Protein AF-A0A2I1E340-F1 (afdb_monomer)

Nearest PDB structures (foldseek):
  5ec5-assembly2_L  TM=6.886E-01  e=2.271E-03  Eisenia fetida
  5ec5-assembly2_S  TM=6.777E-01  e=3.489E-03  Eisenia fetida
  5ec5-assembly1_B  TM=6.538E-01  e=2.040E-03  Eisenia fetida
  5ec5-assembly1_C  TM=6.593E-01  e=4.324E-03  Eisenia fetida
  5ec5-assembly2_J  TM=6.078E-01  e=2.397E-03  Eisenia fetida

Solvent-accessible surface area (backbone atoms only — not comparable to full-atom values): 7808 Å² total; per-residue (Å²): 113,71,67,62,54,52,51,52,53,52,51,51,57,56,51,57,71,61,72,66,74,77,80,76,60,73,30,34,46,28,35,58,94,56,77,34,13,43,19,76,56,87,51,36,35,21,27,20,76,71,50,39,50,26,28,63,55,96,38,29,46,16,53,54,96,52,78,37,21,45,24,65,64,52,81,74,28,55,26,29,56,40,72,63,95,51,74,41,31,35,33,48,67,69,90,73,86,66,102,63,73,43,71,66,39,61,45,22,30,64,75,47,70,60,26,19,48,22,43,75,43,100,46,80,69,20,40,28,18,27,33,48,61,90,80,49,59,64,84,38,29,25,28,22,40,79

Foldseek 3Di:
DVVVVVVVVVVVVVVVVVVPPQDFDWKWKALQPDCWTWDDDPFFTFTANDTFTWGADPQATHGPPDQWTFFADDAPDTTGTDHPPDLRRGWDPPHPRDPDKDWFDFTATPVHRQWTFFQPDPDHRTTTHTHGPVPGDSSGGTIIID

Structure (mmCIF, N/CA/C/O backbone):
data_AF-A0A2I1E340-F1
#
_entry.id   AF-A0A2I1E340-F1
#
loop_
_atom_site.group_PDB
_atom_site.id
_atom_site.type_symbol
_atom_site.label_atom_id
_atom_site.label_alt_id
_atom_site.label_comp_id
_atom_site.label_asym_id
_atom_site.label_entity_id
_atom_site.label_seq_id
_atom_site.pdbx_PDB_ins_code
_atom_site.Cartn_x
_atom_site.Cartn_y
_atom_site.Cartn_z
_atom_site.occupancy
_atom_site.B_iso_or_equiv
_atom_site.auth_seq_id
_atom_site.auth_comp_id
_atom_site.auth_asym_id
_atom_site.auth_atom_id
_atom_site.pdbx_PDB_model_num
ATOM 1 N N . MET A 1 1 ? 21.355 -39.984 36.120 1.00 58.75 1 MET A N 1
ATOM 2 C CA . MET A 1 1 ? 21.954 -38.887 35.320 1.00 58.75 1 MET A CA 1
ATOM 3 C C . MET A 1 1 ? 21.501 -38.857 33.856 1.00 58.75 1 MET A C 1
ATOM 5 O O . MET A 1 1 ? 21.089 -37.795 33.419 1.00 58.75 1 MET A O 1
ATOM 9 N N . LYS A 1 2 ? 21.500 -39.973 33.103 1.00 60.62 2 LYS A N 1
ATOM 10 C CA . LYS A 1 2 ? 21.089 -39.987 31.675 1.00 60.62 2 LYS A CA 1
ATOM 11 C C . LYS A 1 2 ? 19.626 -39.581 31.404 1.00 60.62 2 LYS A C 1
ATOM 13 O O . LYS A 1 2 ? 19.373 -38.878 30.438 1.00 60.62 2 LYS A O 1
ATOM 18 N N . ILE A 1 3 ? 18.684 -39.978 32.263 1.00 66.94 3 ILE A N 1
ATOM 19 C CA . ILE A 1 3 ? 17.243 -39.703 32.076 1.00 66.94 3 ILE A CA 1
ATOM 20 C C . ILE A 1 3 ? 16.915 -38.213 32.279 1.00 66.94 3 ILE A C 1
ATOM 22 O O . ILE A 1 3 ? 16.134 -37.646 31.526 1.00 66.94 3 ILE A O 1
ATOM 26 N N . ILE A 1 4 ? 17.573 -37.561 33.244 1.00 70.75 4 ILE A N 1
ATOM 27 C CA . ILE A 1 4 ? 17.411 -36.124 33.521 1.00 70.75 4 ILE A CA 1
ATOM 28 C C . ILE A 1 4 ? 17.920 -35.285 32.339 1.00 70.75 4 ILE A C 1
ATOM 30 O O . ILE A 1 4 ? 17.271 -34.323 31.947 1.00 70.75 4 ILE A O 1
ATOM 34 N N . LEU A 1 5 ? 19.040 -35.688 31.726 1.00 69.25 5 LEU A N 1
ATOM 35 C CA . LEU A 1 5 ? 19.595 -35.021 30.545 1.00 69.25 5 LEU A CA 1
ATOM 36 C C . LEU A 1 5 ? 18.668 -35.149 29.320 1.00 69.25 5 LEU A C 1
ATOM 38 O O . LEU A 1 5 ? 18.472 -34.179 28.598 1.00 69.25 5 LEU A O 1
ATOM 42 N N . LEU A 1 6 ? 18.060 -36.323 29.116 1.00 72.50 6 LEU A N 1
ATOM 43 C CA . LEU A 1 6 ? 17.077 -36.567 28.051 1.00 72.50 6 LEU A CA 1
ATOM 44 C C . LEU A 1 6 ? 15.800 -35.733 28.229 1.00 72.50 6 LEU A C 1
ATOM 46 O O . LEU A 1 6 ? 15.310 -35.165 27.258 1.00 72.50 6 LEU A O 1
ATOM 50 N N . LEU A 1 7 ? 15.299 -35.609 29.462 1.00 67.94 7 LEU A N 1
ATOM 51 C CA . LEU A 1 7 ? 14.152 -34.753 29.787 1.00 67.94 7 LEU A CA 1
ATOM 52 C C . LEU A 1 7 ? 14.456 -33.266 29.554 1.00 67.94 7 LEU A C 1
ATOM 54 O O . LEU A 1 7 ? 13.618 -32.564 29.000 1.00 67.94 7 LEU A O 1
ATOM 58 N N . LEU A 1 8 ? 15.656 -32.799 29.915 1.00 66.69 8 LEU A N 1
ATOM 59 C CA . LEU A 1 8 ? 16.110 -31.424 29.663 1.00 66.69 8 LEU A CA 1
ATOM 60 C C . LEU A 1 8 ? 16.227 -31.103 28.168 1.00 66.69 8 LEU A C 1
ATOM 62 O O . LEU A 1 8 ? 15.831 -30.020 27.752 1.00 66.69 8 LEU A O 1
ATOM 66 N N . LEU A 1 9 ? 16.727 -32.040 27.358 1.00 65.69 9 LEU 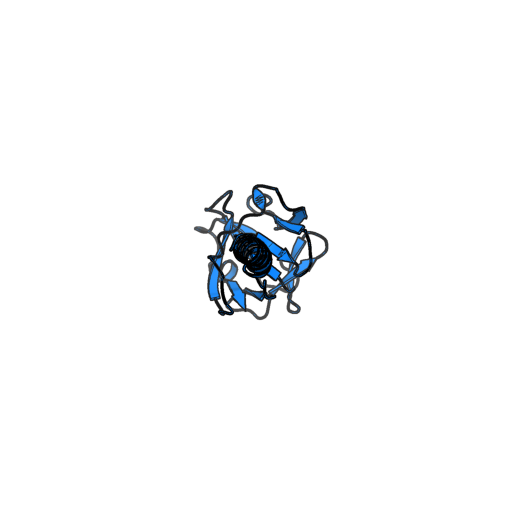A N 1
ATOM 67 C CA . LEU A 1 9 ? 16.818 -31.881 25.901 1.00 65.69 9 LEU A CA 1
ATOM 68 C C . LEU A 1 9 ? 15.434 -31.865 25.236 1.00 65.69 9 LEU A C 1
ATOM 70 O O . LEU A 1 9 ? 15.198 -31.065 24.334 1.00 65.69 9 LEU A O 1
ATOM 74 N N . LEU A 1 10 ? 14.503 -32.701 25.709 1.00 63.75 10 LEU A N 1
ATOM 75 C CA . LEU A 1 10 ? 13.103 -32.664 25.276 1.00 63.75 10 LEU A CA 1
ATOM 76 C C . LEU A 1 10 ? 12.440 -31.332 25.647 1.00 63.75 10 LEU A C 1
ATOM 78 O O . LEU A 1 10 ? 11.836 -30.710 24.785 1.00 63.75 10 LEU A O 1
ATOM 82 N N . LEU A 1 11 ? 12.612 -30.848 26.881 1.00 58.84 11 LEU A N 1
ATOM 83 C CA . LEU A 1 11 ? 12.107 -29.539 27.311 1.00 58.84 11 LEU A CA 1
ATOM 84 C C . LEU A 1 11 ? 12.692 -28.378 26.496 1.00 58.84 11 LEU A C 1
ATOM 86 O O . LEU A 1 11 ? 11.938 -27.478 26.134 1.00 58.84 11 LEU A O 1
ATOM 90 N N . LEU A 1 12 ? 13.987 -28.409 26.158 1.00 56.34 12 LEU A N 1
ATOM 91 C CA . LEU A 1 12 ? 14.609 -27.382 25.312 1.00 56.34 12 LEU A CA 1
ATOM 92 C C . LEU A 1 12 ? 13.966 -27.311 23.920 1.00 56.34 12 LEU A C 1
ATOM 94 O O . LEU A 1 12 ? 13.685 -26.215 23.450 1.00 56.34 12 LEU A O 1
ATOM 98 N N . ASN A 1 13 ? 13.692 -28.461 23.296 1.00 55.03 13 ASN A N 1
ATOM 99 C CA . ASN A 1 13 ? 13.076 -28.515 21.966 1.00 55.03 13 ASN A CA 1
ATOM 100 C C . ASN A 1 13 ? 11.620 -28.016 21.972 1.00 55.03 13 ASN A C 1
ATOM 102 O O . ASN A 1 13 ? 11.187 -27.353 21.034 1.00 55.03 13 ASN A O 1
ATOM 106 N N . ILE A 1 14 ? 10.867 -28.287 23.045 1.00 52.12 14 ILE A N 1
ATOM 107 C CA . ILE A 1 14 ? 9.483 -27.799 23.174 1.00 52.12 14 ILE A CA 1
ATOM 108 C C . ILE A 1 14 ? 9.473 -26.282 23.447 1.00 52.12 14 ILE A C 1
ATOM 110 O O . ILE A 1 14 ? 8.612 -25.565 22.945 1.00 52.12 14 ILE A O 1
ATOM 114 N N . LEU A 1 15 ? 10.449 -25.766 24.205 1.00 47.28 15 LEU A N 1
ATOM 115 C CA . LEU A 1 15 ? 10.603 -24.327 24.456 1.00 47.28 15 LEU A CA 1
ATOM 116 C C . LEU A 1 15 ? 11.013 -23.551 23.195 1.00 47.28 15 LEU A C 1
ATOM 118 O O . LEU A 1 15 ? 10.586 -22.409 23.036 1.00 47.28 15 LEU A O 1
ATOM 122 N N . THR A 1 16 ? 11.785 -24.150 22.281 1.00 47.34 16 THR A N 1
ATOM 123 C CA . THR A 1 16 ? 12.163 -23.491 21.019 1.00 47.34 16 THR A CA 1
ATOM 124 C C . THR A 1 16 ? 11.001 -23.338 20.041 1.00 47.34 16 THR A C 1
ATOM 126 O O . THR A 1 16 ? 10.956 -22.325 19.347 1.00 47.34 16 THR A O 1
ATOM 129 N N . ASP A 1 17 ? 10.038 -24.267 20.030 1.00 40.19 17 ASP A N 1
ATOM 130 C CA . ASP A 1 17 ? 8.841 -24.159 19.177 1.00 40.19 17 ASP A CA 1
ATOM 131 C C . ASP A 1 17 ? 7.854 -23.086 19.677 1.00 40.19 17 ASP A C 1
ATOM 133 O O . ASP A 1 17 ? 7.142 -22.475 18.883 1.00 40.19 17 ASP A O 1
ATOM 137 N N . VAL A 1 18 ? 7.840 -22.787 20.983 1.00 44.59 18 VAL A N 1
ATOM 138 C CA . VAL A 1 18 ? 6.983 -21.735 21.571 1.00 44.59 18 VAL A CA 1
ATOM 139 C C . VAL A 1 18 ? 7.660 -20.350 21.550 1.00 44.59 18 VAL A C 1
ATOM 141 O O . VAL A 1 18 ? 6.981 -19.325 21.578 1.00 44.59 18 VAL A O 1
ATOM 144 N N . ALA A 1 19 ? 8.991 -20.283 21.440 1.00 45.31 19 ALA A N 1
ATOM 145 C CA . ALA A 1 19 ? 9.755 -19.029 21.485 1.00 45.31 19 ALA A CA 1
ATOM 146 C C . ALA A 1 19 ? 9.697 -18.179 20.196 1.00 45.31 19 ALA A C 1
ATOM 148 O O . ALA A 1 19 ? 10.203 -17.058 20.190 1.00 45.31 19 ALA A O 1
ATOM 149 N N . GLN A 1 20 ? 9.086 -18.674 19.114 1.00 48.00 20 GLN A N 1
ATOM 150 C CA . GLN A 1 20 ? 8.957 -17.942 17.845 1.00 48.00 20 GLN A CA 1
ATOM 151 C C . GLN A 1 20 ? 7.527 -17.495 17.530 1.00 48.00 20 GLN A C 1
ATOM 153 O O . GLN A 1 20 ? 7.224 -17.235 16.369 1.00 48.00 20 GLN A O 1
ATOM 158 N N . GLY A 1 21 ? 6.636 -17.400 18.522 1.00 47.81 21 GLY A N 1
ATOM 159 C CA . GLY A 1 21 ? 5.287 -16.866 18.327 1.00 47.81 21 GLY A CA 1
ATOM 160 C C . GLY A 1 21 ? 5.314 -15.399 17.886 1.00 47.81 21 GLY A C 1
ATOM 161 O O . GLY A 1 21 ? 5.120 -14.502 18.700 1.00 47.81 21 GLY A O 1
ATOM 162 N N . ILE A 1 22 ? 5.583 -15.142 16.605 1.00 61.56 22 ILE A N 1
ATOM 163 C CA . ILE A 1 22 ? 5.538 -13.811 16.011 1.00 61.56 22 ILE A CA 1
ATOM 164 C C . ILE A 1 22 ? 4.070 -13.416 15.965 1.00 61.56 22 ILE A C 1
ATOM 166 O O . ILE A 1 22 ? 3.302 -13.877 15.121 1.00 61.56 22 ILE A O 1
ATOM 170 N N . VAL A 1 23 ? 3.678 -12.572 16.912 1.00 63.97 23 VAL A N 1
ATOM 171 C CA . VAL A 1 23 ? 2.355 -11.962 16.927 1.00 63.97 23 VAL A CA 1
ATOM 172 C C . VAL A 1 23 ? 2.346 -10.869 15.865 1.00 63.97 23 VAL A C 1
ATOM 174 O O . VAL A 1 23 ? 2.949 -9.814 16.043 1.00 63.97 23 VAL A O 1
ATOM 177 N N . ILE A 1 24 ? 1.674 -11.130 14.745 1.00 75.94 24 ILE A N 1
ATOM 178 C CA . ILE A 1 24 ? 1.403 -10.104 13.737 1.00 75.94 24 ILE A CA 1
ATOM 179 C C . ILE A 1 24 ? 0.101 -9.414 14.135 1.00 75.94 24 ILE A C 1
ATOM 181 O O . ILE A 1 24 ? -0.960 -10.043 14.166 1.00 75.94 24 ILE A O 1
ATOM 185 N N . LEU A 1 25 ? 0.192 -8.129 14.463 1.00 81.94 25 LEU A N 1
ATOM 186 C CA . LEU A 1 25 ? -0.966 -7.305 14.789 1.00 81.94 25 LEU A CA 1
A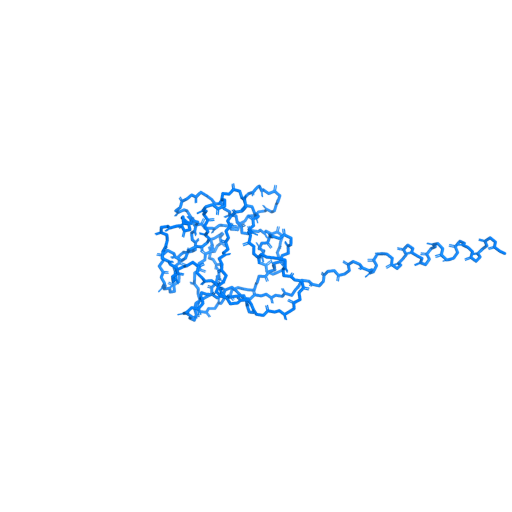TOM 187 C C . LEU A 1 25 ? -1.573 -6.716 13.506 1.00 81.94 25 LEU A C 1
ATOM 189 O O . LEU A 1 25 ? -0.830 -6.420 12.565 1.00 81.94 25 LEU A O 1
ATOM 193 N N . PRO A 1 26 ? -2.907 -6.568 13.439 1.00 90.62 26 PRO A N 1
ATOM 194 C CA . PRO A 1 26 ? -3.549 -5.853 12.343 1.00 90.62 26 PRO A CA 1
ATOM 195 C C . PRO A 1 26 ? -3.181 -4.363 12.392 1.00 90.62 26 PRO A C 1
ATOM 197 O O . PRO A 1 26 ? -3.164 -3.769 13.467 1.00 90.62 26 PRO A O 1
ATOM 200 N N . THR A 1 27 ? -2.919 -3.769 11.227 1.00 91.38 27 THR A N 1
ATOM 201 C CA . THR A 1 27 ? -2.619 -2.340 11.054 1.00 91.38 27 THR A CA 1
ATOM 202 C C . THR A 1 27 ? -3.448 -1.762 9.912 1.00 91.38 27 THR A C 1
ATOM 204 O O . THR A 1 27 ? -3.627 -2.392 8.868 1.00 91.38 27 THR A O 1
ATOM 207 N N . LYS A 1 28 ? -3.917 -0.529 10.065 1.00 95.38 28 LYS A N 1
ATOM 208 C CA . LYS A 1 28 ? -4.473 0.283 8.986 1.00 95.38 28 LYS A CA 1
ATOM 209 C C . LYS A 1 28 ? -3.359 1.101 8.333 1.00 95.38 28 LYS A C 1
ATOM 211 O O . LYS A 1 28 ? -2.500 1.663 9.003 1.00 95.38 28 LYS A O 1
ATOM 216 N N . ILE A 1 29 ? -3.406 1.216 7.007 1.00 96.94 29 ILE A N 1
ATOM 217 C CA . ILE A 1 29 ? -2.494 2.072 6.236 1.00 96.94 29 ILE A CA 1
ATOM 218 C C . ILE A 1 29 ? -3.291 3.288 5.774 1.00 96.94 29 ILE A C 1
ATOM 220 O O . ILE A 1 29 ? -4.061 3.206 4.818 1.00 96.94 29 ILE A O 1
ATOM 224 N N . ARG A 1 30 ? -3.157 4.406 6.483 1.00 97.75 30 ARG A N 1
ATOM 225 C CA . ARG A 1 30 ? -3.846 5.667 6.194 1.00 97.75 30 ARG A CA 1
ATOM 226 C C . ARG A 1 30 ? -2.982 6.567 5.328 1.00 97.75 30 ARG A C 1
ATOM 228 O O . ARG A 1 30 ? -1.775 6.625 5.515 1.00 97.75 30 ARG A O 1
ATOM 235 N N . LEU A 1 31 ? -3.574 7.330 4.417 1.00 97.75 31 LEU A N 1
ATOM 236 C CA . LEU A 1 31 ? -2.863 8.441 3.783 1.00 97.75 31 LEU A CA 1
ATOM 237 C C . LEU A 1 31 ? -2.710 9.579 4.811 1.00 97.75 31 LEU A C 1
ATOM 239 O O . LEU A 1 31 ? -3.718 10.083 5.300 1.00 97.75 31 LEU A O 1
ATOM 243 N N . SER A 1 32 ? -1.480 9.990 5.150 1.00 93.88 32 SER A N 1
ATOM 244 C CA . SER A 1 32 ? -1.169 10.751 6.382 1.00 93.88 32 SER A CA 1
ATOM 245 C C . SER A 1 32 ? -2.038 11.987 6.653 1.00 93.88 32 SER A C 1
ATOM 247 O O . SER A 1 32 ? -2.352 12.277 7.804 1.00 93.88 32 SER A O 1
ATOM 249 N N . ASN A 1 33 ? -2.431 12.719 5.608 1.00 90.00 33 ASN A N 1
ATOM 250 C CA . ASN A 1 33 ? -3.221 13.955 5.707 1.00 90.00 33 ASN A CA 1
ATOM 251 C C . ASN A 1 33 ? -4.661 13.775 5.202 1.00 90.00 33 ASN A C 1
ATOM 253 O O . ASN A 1 33 ? -5.250 14.692 4.633 1.00 90.00 33 ASN A O 1
ATOM 257 N N . SER A 1 34 ? -5.208 12.574 5.359 1.00 95.00 34 SER A N 1
ATOM 258 C CA . SER A 1 34 ? -6.536 12.198 4.888 1.00 95.00 34 SER A CA 1
ATOM 259 C C . SER A 1 34 ? -7.246 11.309 5.910 1.00 95.00 34 SER A C 1
ATOM 261 O O . SER A 1 34 ? -6.645 10.797 6.856 1.00 95.00 34 SER A O 1
ATOM 263 N N . THR A 1 35 ? -8.547 11.121 5.705 1.00 96.50 35 THR A N 1
ATOM 264 C CA . THR A 1 35 ? -9.365 10.100 6.377 1.00 96.50 35 THR A CA 1
ATOM 265 C C . THR A 1 35 ? -9.487 8.825 5.537 1.00 96.50 35 THR A C 1
ATOM 267 O O . THR A 1 35 ? -10.316 7.972 5.834 1.00 96.50 35 THR A O 1
ATOM 270 N N . LEU A 1 36 ? -8.717 8.726 4.449 1.00 98.44 36 LEU A N 1
ATOM 271 C CA . LEU A 1 36 ? -8.733 7.599 3.525 1.00 98.44 36 LEU A CA 1
ATOM 272 C C . LEU A 1 36 ? -7.596 6.623 3.821 1.00 98.44 36 LEU A C 1
ATOM 274 O O . LEU A 1 36 ? -6.450 7.013 4.058 1.00 98.44 36 LEU A O 1
ATOM 278 N N . TYR A 1 37 ? -7.933 5.346 3.736 1.00 98.62 37 TYR A N 1
ATOM 279 C CA . TYR A 1 37 ? -7.093 4.205 4.056 1.00 98.62 37 TYR A CA 1
ATOM 280 C C . TYR A 1 37 ? -6.944 3.292 2.848 1.00 98.62 37 TYR A C 1
ATOM 282 O O . TYR A 1 37 ? -7.804 3.278 1.971 1.00 98.62 37 TYR A O 1
ATOM 290 N N . TRP A 1 38 ? -5.903 2.467 2.836 1.00 98.62 38 TRP A N 1
ATOM 291 C CA . TRP A 1 38 ? -5.832 1.345 1.909 1.00 98.62 38 TRP A CA 1
ATOM 292 C C . TRP A 1 38 ? -6.975 0.372 2.181 1.00 98.62 38 TRP A C 1
ATOM 294 O O . TRP A 1 38 ? -7.162 -0.100 3.307 1.00 98.62 38 TRP A O 1
ATOM 304 N N . ALA A 1 39 ? -7.699 0.037 1.125 1.00 98.38 39 ALA A N 1
ATOM 305 C CA . ALA A 1 39 ? -8.769 -0.938 1.111 1.00 98.38 39 ALA A CA 1
ATOM 306 C C . ALA A 1 39 ? -8.689 -1.821 -0.138 1.00 98.38 39 ALA A C 1
ATOM 308 O O . ALA A 1 39 ? -7.952 -1.530 -1.084 1.00 98.38 39 ALA A O 1
ATOM 309 N N . LEU A 1 40 ? -9.449 -2.913 -0.128 1.00 98.00 40 LEU A N 1
ATOM 310 C CA . LEU A 1 40 ? -9.541 -3.846 -1.245 1.00 98.00 40 LEU A CA 1
ATOM 311 C C . LEU A 1 40 ? -10.757 -3.550 -2.123 1.00 98.00 40 LEU A C 1
ATOM 313 O O . LEU A 1 40 ? -11.866 -3.367 -1.626 1.00 98.00 40 LEU A O 1
ATOM 317 N N . ASN A 1 41 ? -10.552 -3.590 -3.439 1.00 97.00 41 ASN A N 1
ATOM 318 C CA . ASN A 1 41 ? -11.616 -3.684 -4.434 1.00 97.00 41 ASN A CA 1
ATOM 319 C C . ASN A 1 41 ? -11.273 -4.806 -5.421 1.00 97.00 41 ASN A C 1
ATOM 321 O O . ASN A 1 41 ? -10.438 -4.641 -6.314 1.00 97.00 41 ASN A O 1
ATOM 325 N N . GLY A 1 42 ? -11.866 -5.984 -5.210 1.00 95.50 42 GLY A N 1
ATOM 326 C CA . GLY A 1 42 ? -11.435 -7.206 -5.886 1.00 95.50 42 GLY A CA 1
ATOM 327 C C . GLY A 1 42 ? -9.965 -7.499 -5.579 1.00 95.50 42 GLY A C 1
ATOM 328 O O . GLY A 1 42 ? -9.571 -7.567 -4.418 1.00 95.50 42 GLY A O 1
ATOM 329 N N . SER A 1 43 ? -9.141 -7.643 -6.618 1.00 96.00 43 SER A N 1
ATOM 330 C CA . SER A 1 43 ? -7.691 -7.802 -6.462 1.00 96.00 43 SER A CA 1
ATOM 331 C C . SER A 1 43 ? -6.928 -6.477 -6.395 1.00 96.00 43 SER A C 1
ATOM 333 O O . SER A 1 43 ? -5.709 -6.519 -6.299 1.00 96.00 43 SER A O 1
ATOM 335 N N . GLY A 1 44 ? -7.577 -5.320 -6.529 1.00 98.06 44 GLY A N 1
ATOM 336 C CA . GLY A 1 44 ? -6.917 -4.013 -6.535 1.00 98.06 44 GLY A CA 1
ATOM 337 C C . GLY A 1 44 ? -6.848 -3.380 -5.147 1.00 98.06 44 GLY A C 1
ATOM 338 O O . GLY A 1 44 ? -7.726 -3.605 -4.311 1.00 98.06 44 GLY A O 1
ATOM 339 N N . VAL A 1 45 ? -5.821 -2.559 -4.916 1.00 98.62 45 VAL A N 1
ATOM 340 C CA . VAL A 1 45 ? -5.731 -1.693 -3.731 1.00 98.62 45 VAL A CA 1
ATOM 341 C C . VAL A 1 45 ? -6.253 -0.299 -4.077 1.00 98.62 45 VAL A C 1
ATOM 343 O O . VAL A 1 45 ? -5.833 0.313 -5.064 1.00 98.62 45 VAL A O 1
ATOM 346 N N . ILE A 1 46 ? -7.178 0.203 -3.265 1.00 98.69 46 ILE A N 1
ATOM 347 C CA . ILE A 1 46 ? -7.821 1.512 -3.421 1.00 98.69 46 ILE A CA 1
ATOM 348 C C . ILE A 1 46 ? -7.780 2.305 -2.113 1.00 98.69 46 ILE A C 1
ATOM 350 O O . ILE A 1 46 ? -7.438 1.775 -1.059 1.00 98.69 46 ILE A O 1
ATOM 354 N N . LEU A 1 47 ? -8.169 3.571 -2.180 1.00 98.69 47 LEU A N 1
ATOM 355 C CA . LEU A 1 47 ? -8.469 4.424 -1.048 1.00 98.69 47 LEU A CA 1
ATOM 356 C C . LEU A 1 47 ? -9.937 4.280 -0.645 1.00 98.69 47 LEU A C 1
ATOM 358 O O . LEU A 1 47 ? -10.826 4.376 -1.490 1.00 98.69 47 LEU A O 1
ATOM 362 N N . SER A 1 48 ? -10.192 4.109 0.649 1.00 98.50 48 SER A N 1
ATOM 363 C CA . SER A 1 48 ? -11.542 4.128 1.211 1.00 98.50 48 SER A CA 1
ATOM 364 C C . SER A 1 48 ? -11.573 4.715 2.617 1.00 98.50 48 SER A C 1
ATOM 366 O O . SER A 1 48 ? -10.621 4.558 3.382 1.00 98.50 48 SER A O 1
ATOM 368 N N . SER A 1 49 ? -12.688 5.337 3.003 1.00 97.62 49 SER A N 1
ATOM 369 C CA . SER A 1 49 ? -12.969 5.681 4.401 1.00 97.62 49 SER A CA 1
ATOM 370 C C . SER A 1 49 ? -13.093 4.448 5.305 1.00 97.62 49 SER A C 1
ATOM 372 O O . SER A 1 49 ? -12.937 4.562 6.517 1.00 97.62 49 SER A O 1
ATOM 374 N N . ASN A 1 50 ? -13.365 3.269 4.732 1.00 95.69 50 ASN A N 1
ATOM 375 C CA . ASN A 1 50 ? -13.418 2.000 5.451 1.00 95.69 50 ASN A CA 1
ATOM 376 C C . ASN A 1 50 ? -12.190 1.140 5.108 1.00 95.69 50 ASN A C 1
ATOM 37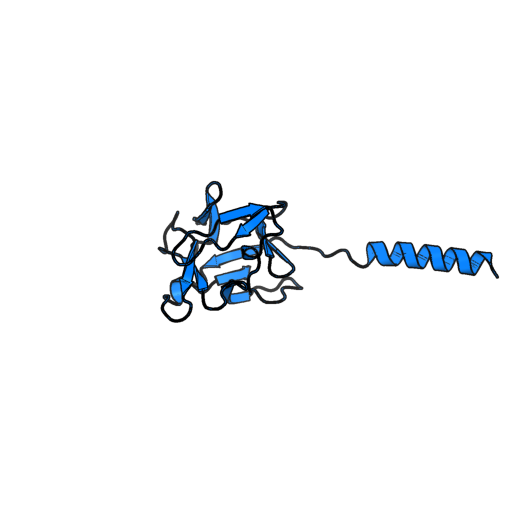8 O O . ASN A 1 50 ? -12.229 0.289 4.219 1.00 95.69 50 ASN A O 1
ATOM 382 N N . GLY A 1 51 ? -11.075 1.404 5.790 1.00 95.75 51 GLY A N 1
ATOM 383 C CA . GLY A 1 51 ? -9.802 0.733 5.531 1.00 95.75 51 GLY A CA 1
ATOM 384 C C . GLY A 1 51 ? -9.829 -0.774 5.776 1.00 95.75 51 GLY A C 1
ATOM 385 O O . GLY A 1 51 ? -10.529 -1.273 6.654 1.00 95.75 51 GLY A O 1
ATOM 386 N N . THR A 1 52 ? -9.000 -1.510 5.043 1.00 97.44 52 THR A N 1
ATOM 387 C CA . THR A 1 52 ? -8.713 -2.929 5.307 1.00 97.44 52 THR A CA 1
ATOM 388 C C . THR A 1 52 ? -7.658 -3.059 6.406 1.00 97.44 52 THR A C 1
ATOM 390 O O . THR A 1 52 ? -6.788 -2.200 6.524 1.00 97.44 52 THR A O 1
ATOM 393 N N . ASP A 1 53 ? -7.759 -4.099 7.237 1.00 96.81 53 ASP A N 1
ATOM 394 C CA . ASP A 1 53 ? -6.693 -4.463 8.176 1.00 96.81 53 ASP A CA 1
ATOM 395 C C . ASP A 1 53 ? -5.585 -5.216 7.446 1.00 96.81 53 ASP A C 1
ATOM 397 O O . ASP A 1 53 ? -5.845 -6.173 6.713 1.00 96.81 53 ASP A O 1
ATOM 401 N N . TRP A 1 54 ? -4.345 -4.796 7.665 1.00 95.44 54 TRP A N 1
ATOM 402 C CA . TRP A 1 54 ? -3.161 -5.340 7.019 1.00 95.44 54 TRP A CA 1
ATOM 403 C C . TRP A 1 54 ? -2.234 -5.990 8.042 1.00 95.44 54 TRP A C 1
ATOM 405 O O . TRP A 1 54 ? -2.009 -5.478 9.133 1.00 95.44 54 TRP A O 1
ATOM 415 N N . ALA A 1 55 ? -1.663 -7.121 7.657 1.00 92.62 55 ALA A N 1
ATOM 416 C CA . ALA A 1 55 ? -0.534 -7.761 8.301 1.00 92.62 55 ALA A CA 1
ATOM 417 C C . ALA A 1 55 ? 0.754 -7.296 7.610 1.00 92.62 55 ALA A C 1
ATOM 419 O O . ALA A 1 55 ? 0.943 -7.549 6.415 1.00 92.62 55 ALA A O 1
ATOM 420 N N . ILE A 1 56 ? 1.646 -6.643 8.359 1.00 90.75 56 ILE A N 1
ATOM 421 C CA . ILE A 1 56 ? 2.967 -6.243 7.867 1.00 90.75 56 ILE A CA 1
ATOM 422 C C . ILE A 1 56 ? 4.026 -7.089 8.563 1.00 90.75 56 ILE A C 1
ATOM 424 O O . ILE A 1 56 ? 4.238 -6.976 9.766 1.00 90.75 56 ILE A O 1
ATOM 428 N N . TYR A 1 57 ? 4.698 -7.949 7.804 1.00 87.38 57 TYR A N 1
ATOM 429 C CA . TYR A 1 57 ? 5.748 -8.808 8.341 1.00 87.38 57 TYR A CA 1
ATOM 430 C C . TYR A 1 57 ? 6.796 -9.125 7.281 1.00 87.38 57 TYR A C 1
ATOM 432 O O . TYR A 1 57 ? 6.468 -9.432 6.136 1.00 87.38 57 TYR A O 1
ATOM 440 N N . ASN A 1 58 ? 8.075 -9.059 7.663 1.00 87.62 58 ASN A N 1
ATOM 441 C CA . ASN A 1 58 ? 9.209 -9.331 6.776 1.00 87.62 58 ASN A CA 1
ATOM 442 C C . ASN A 1 58 ? 9.088 -8.619 5.411 1.00 87.62 58 ASN A C 1
ATOM 444 O O . ASN A 1 58 ? 9.276 -9.222 4.346 1.00 87.62 58 ASN A O 1
ATOM 448 N N . ASN A 1 59 ? 8.747 -7.326 5.459 1.00 91.19 59 ASN A N 1
ATOM 449 C CA . ASN A 1 59 ? 8.584 -6.468 4.283 1.00 91.19 59 ASN A CA 1
ATOM 450 C C . ASN A 1 59 ? 7.469 -6.925 3.329 1.00 91.19 59 ASN A C 1
ATOM 452 O O . ASN A 1 59 ? 7.483 -6.569 2.157 1.00 91.19 59 ASN A O 1
ATOM 456 N N . VAL A 1 60 ? 6.523 -7.735 3.801 1.00 93.44 60 VAL A N 1
ATOM 457 C CA . VAL A 1 60 ? 5.327 -8.141 3.058 1.00 93.44 60 VAL A CA 1
ATOM 458 C C . VAL A 1 60 ? 4.125 -7.475 3.699 1.00 93.44 60 VAL A C 1
ATOM 460 O O . VAL A 1 60 ? 3.968 -7.532 4.916 1.00 93.44 60 VAL A O 1
ATOM 463 N N . ILE A 1 61 ? 3.271 -6.887 2.868 1.00 95.44 61 ILE A N 1
ATOM 464 C CA . ILE A 1 61 ? 1.980 -6.331 3.269 1.00 95.44 61 ILE A CA 1
ATOM 465 C C . ILE A 1 61 ? 0.911 -7.296 2.757 1.00 95.44 61 ILE A C 1
ATOM 467 O O . ILE A 1 61 ? 0.821 -7.534 1.553 1.00 95.44 61 ILE A O 1
ATOM 471 N N . SER A 1 62 ? 0.142 -7.889 3.663 1.00 95.50 62 SER A N 1
ATOM 472 C CA . SER A 1 62 ? -0.913 -8.866 3.353 1.00 95.50 62 SER A CA 1
ATOM 473 C C . SER A 1 62 ? -2.228 -8.401 3.965 1.00 95.50 62 SER A C 1
ATOM 475 O O . SER A 1 62 ? -2.181 -7.825 5.051 1.00 95.50 62 SER A O 1
ATOM 477 N N . PRO A 1 63 ? -3.396 -8.641 3.350 1.00 96.69 63 PRO A N 1
ATOM 478 C CA . PRO A 1 63 ? -4.653 -8.525 4.081 1.00 96.69 63 PRO A CA 1
ATOM 479 C C . PRO A 1 63 ? -4.589 -9.401 5.342 1.00 96.69 63 PRO A C 1
ATOM 481 O O . PRO A 1 63 ? -4.032 -10.504 5.315 1.00 96.69 63 PRO A O 1
ATOM 484 N N . TYR A 1 64 ? -5.074 -8.893 6.471 1.00 94.00 64 TYR A N 1
ATOM 485 C CA . TYR A 1 64 ? -4.974 -9.608 7.739 1.00 94.00 64 TYR A CA 1
ATOM 486 C C . TYR A 1 64 ? -5.741 -10.937 7.673 1.00 94.00 64 TYR A C 1
ATOM 488 O O . TYR A 1 64 ? -6.917 -10.963 7.317 1.00 94.00 64 TYR A O 1
ATOM 496 N N . GLY A 1 65 ? -5.069 -12.042 8.009 1.00 90.19 65 GLY A N 1
ATOM 497 C CA . GLY A 1 65 ? -5.638 -13.392 7.915 1.00 90.19 65 GLY A CA 1
ATOM 498 C C . GLY A 1 65 ? -5.616 -14.022 6.514 1.00 90.19 65 GLY A C 1
ATOM 499 O O . GLY A 1 65 ? -6.209 -15.083 6.342 1.00 90.19 65 GLY A O 1
ATOM 500 N N . ASP A 1 66 ? -4.936 -13.414 5.533 1.00 90.62 66 ASP A N 1
ATOM 501 C CA . ASP A 1 66 ? -4.868 -13.897 4.146 1.00 90.62 66 ASP A CA 1
ATOM 502 C C . ASP A 1 66 ? -3.440 -14.344 3.730 1.00 90.62 66 ASP A C 1
ATOM 504 O O . ASP A 1 66 ? -2.406 -13.831 4.186 1.00 90.62 66 ASP A O 1
ATOM 508 N N . GLU A 1 67 ? -3.365 -15.334 2.837 1.00 91.00 67 GLU A N 1
ATOM 509 C CA . GLU A 1 67 ? -2.118 -15.878 2.280 1.00 91.00 67 GLU A CA 1
ATOM 510 C C . GLU A 1 67 ? -1.611 -15.126 1.037 1.00 91.00 67 GLU A C 1
ATOM 512 O O . GLU A 1 67 ? -0.544 -15.433 0.499 1.00 91.00 67 GLU A O 1
ATOM 517 N N . THR A 1 68 ? -2.327 -14.100 0.598 1.00 96.81 68 THR A N 1
ATOM 518 C CA . THR A 1 68 ? -1.943 -13.198 -0.485 1.00 96.81 68 THR A CA 1
ATOM 519 C C . THR A 1 68 ? -1.170 -11.982 0.025 1.00 96.81 68 THR A C 1
ATOM 521 O O . THR A 1 68 ? -1.084 -11.718 1.222 1.00 96.81 68 THR A O 1
ATOM 524 N N . ALA A 1 69 ? -0.544 -11.250 -0.891 1.00 97.19 69 ALA A N 1
ATOM 525 C CA . ALA A 1 69 ? 0.238 -10.062 -0.597 1.00 97.19 69 ALA A CA 1
ATOM 526 C C . ALA A 1 69 ? 0.031 -8.981 -1.656 1.00 97.19 69 ALA A C 1
ATOM 528 O O . ALA A 1 69 ? -0.280 -9.273 -2.815 1.00 97.19 69 ALA A O 1
ATOM 529 N N . VAL A 1 70 ? 0.266 -7.735 -1.254 1.00 98.25 70 VAL A N 1
ATOM 530 C CA . VAL A 1 70 ? 0.329 -6.579 -2.147 1.00 98.25 70 VAL A CA 1
ATOM 531 C C . VAL A 1 70 ? 1.520 -6.735 -3.091 1.00 98.25 70 VAL A C 1
ATOM 533 O O . VAL A 1 70 ? 2.662 -6.866 -2.656 1.00 98.25 70 VAL A O 1
ATOM 536 N N . GLN A 1 71 ? 1.253 -6.695 -4.391 1.00 98.25 71 GLN A N 1
ATOM 537 C CA . GLN A 1 71 ? 2.228 -6.856 -5.460 1.00 98.25 71 GLN A CA 1
ATOM 538 C C . GLN A 1 71 ? 2.446 -5.554 -6.215 1.00 98.25 71 GLN A C 1
ATOM 540 O O . GLN A 1 71 ? 1.501 -4.904 -6.671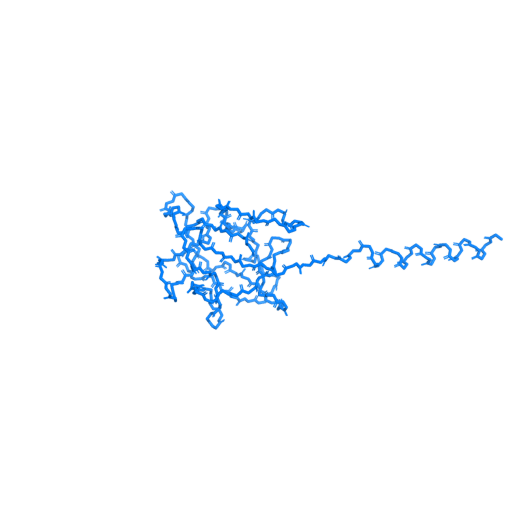 1.00 98.25 71 GLN A O 1
ATOM 545 N N . TYR A 1 72 ? 3.716 -5.266 -6.459 1.00 98.12 72 TYR A N 1
ATOM 546 C CA . TYR A 1 72 ? 4.160 -4.354 -7.495 1.00 98.12 72 TYR A CA 1
ATOM 547 C C . TYR A 1 72 ? 3.775 -4.874 -8.892 1.00 98.12 72 TYR A C 1
ATOM 549 O O . TYR A 1 72 ? 4.008 -6.042 -9.217 1.00 98.12 72 TYR A O 1
ATOM 557 N N . ARG A 1 73 ? 3.203 -4.002 -9.734 1.00 96.31 73 ARG A N 1
ATOM 558 C CA . ARG A 1 73 ? 2.730 -4.335 -11.095 1.00 96.31 73 ARG A CA 1
ATOM 559 C C . ARG A 1 73 ? 3.358 -3.491 -12.203 1.00 96.31 73 ARG A C 1
ATOM 561 O O . ARG A 1 73 ? 2.899 -3.550 -13.340 1.00 96.31 73 ARG A O 1
ATOM 568 N N . GLY A 1 74 ? 4.418 -2.752 -11.904 1.00 95.81 74 GLY A N 1
ATOM 569 C CA . GLY A 1 74 ? 5.036 -1.820 -12.846 1.00 95.81 74 GLY A CA 1
ATOM 570 C C . GLY A 1 74 ? 4.680 -0.360 -12.551 1.00 95.81 74 GLY A C 1
ATOM 571 O O . GLY A 1 74 ? 3.731 -0.103 -11.806 1.00 95.81 74 GLY A O 1
ATOM 572 N N . PRO A 1 75 ? 5.419 0.587 -13.147 1.00 94.88 75 PRO A N 1
ATOM 573 C CA . PRO A 1 75 ? 5.209 2.014 -12.941 1.00 94.88 75 PRO A CA 1
ATOM 574 C C . PRO A 1 75 ? 3.841 2.454 -13.466 1.00 94.88 75 PRO A C 1
ATOM 576 O O . PRO A 1 75 ? 3.414 2.045 -14.544 1.00 94.88 75 PRO A O 1
ATOM 579 N N . GLY A 1 76 ? 3.158 3.302 -12.702 1.00 94.88 76 GLY A N 1
ATOM 580 C CA . GLY A 1 76 ? 1.826 3.828 -13.001 1.00 94.88 76 GLY A CA 1
ATOM 581 C C . GLY A 1 76 ? 0.685 2.825 -12.817 1.00 94.88 76 GLY A C 1
ATOM 582 O O . GLY A 1 76 ? -0.473 3.227 -12.848 1.00 94.88 76 GLY A O 1
ATOM 583 N N . ASN A 1 77 ? 0.986 1.543 -12.599 1.00 98.00 77 ASN A N 1
ATOM 584 C CA . ASN A 1 77 ? -0.031 0.508 -12.460 1.00 98.00 77 ASN A CA 1
ATOM 585 C C . ASN A 1 77 ? -0.525 0.402 -11.017 1.00 98.00 77 ASN A C 1
ATOM 587 O O . ASN A 1 77 ? 0.248 0.543 -10.063 1.00 98.00 77 ASN A O 1
ATOM 591 N N . GLN A 1 78 ? -1.810 0.075 -10.875 1.00 98.50 78 GLN A N 1
ATOM 592 C CA . GLN A 1 78 ? -2.428 -0.222 -9.590 1.00 98.50 78 GLN A CA 1
ATOM 593 C C . GLN A 1 78 ? -1.717 -1.386 -8.887 1.00 98.50 78 GLN A C 1
ATOM 595 O O . GLN A 1 78 ? -1.371 -2.405 -9.497 1.00 98.50 78 GLN A O 1
ATOM 600 N N . LEU A 1 79 ? -1.521 -1.240 -7.578 1.00 98.50 79 LEU A N 1
ATOM 601 C CA . LEU A 1 79 ? -1.072 -2.325 -6.720 1.00 98.50 79 LEU A CA 1
ATOM 602 C C . LEU A 1 79 ? -2.154 -3.398 -6.654 1.00 98.50 79 LEU A C 1
ATOM 604 O O . LEU A 1 79 ? -3.344 -3.098 -6.542 1.00 98.50 79 LEU A O 1
ATOM 608 N N . ALA A 1 80 ? -1.740 -4.660 -6.693 1.00 97.31 80 ALA A N 1
ATOM 609 C CA . ALA A 1 80 ? -2.686 -5.766 -6.735 1.00 97.31 80 ALA A CA 1
ATOM 610 C C . ALA A 1 80 ? -2.373 -6.835 -5.698 1.00 97.31 80 ALA A C 1
ATOM 612 O O . ALA A 1 80 ? -1.215 -7.150 -5.453 1.00 97.31 80 ALA A O 1
ATOM 613 N N . ILE A 1 81 ? -3.404 -7.462 -5.161 1.00 97.88 81 ILE A N 1
ATOM 614 C CA . ILE A 1 81 ? -3.313 -8.636 -4.310 1.00 97.88 81 ILE A CA 1
ATOM 615 C C . ILE A 1 81 ? -3.066 -9.876 -5.171 1.00 97.88 81 ILE A C 1
ATOM 617 O O . ILE A 1 81 ? -3.754 -10.114 -6.166 1.00 97.88 81 ILE A O 1
ATOM 621 N N . ALA A 1 82 ? -2.053 -10.664 -4.817 1.00 97.19 82 ALA A N 1
ATOM 622 C CA . ALA A 1 82 ? -1.818 -11.982 -5.402 1.00 97.19 82 ALA A CA 1
ATOM 623 C C . ALA A 1 82 ? -1.061 -12.895 -4.435 1.00 97.19 82 ALA A C 1
ATOM 625 O O . ALA A 1 82 ? -0.523 -12.436 -3.431 1.00 97.19 82 ALA A O 1
ATOM 626 N N . ASN A 1 83 ? -0.970 -14.180 -4.777 1.00 96.00 83 ASN A N 1
ATOM 627 C CA . ASN A 1 83 ? -0.237 -15.173 -3.992 1.00 96.00 83 ASN A CA 1
ATOM 628 C C . ASN A 1 83 ? 1.207 -14.734 -3.702 1.00 96.00 83 ASN A C 1
ATOM 630 O O . ASN A 1 83 ? 1.895 -14.200 -4.582 1.00 96.00 83 ASN A O 1
ATOM 634 N N . LYS A 1 84 ? 1.647 -15.015 -2.472 1.00 93.44 84 LYS A N 1
ATOM 635 C CA . LYS A 1 84 ? 3.017 -14.795 -1.994 1.00 93.44 84 LYS A CA 1
ATOM 636 C C . LYS A 1 84 ? 4.051 -15.611 -2.788 1.00 93.44 84 LYS A C 1
ATOM 638 O O . LYS A 1 84 ? 3.716 -16.529 -3.537 1.00 93.44 84 LYS A O 1
ATOM 643 N N . GLY A 1 85 ? 5.326 -15.273 -2.611 1.00 89.94 85 GLY A N 1
ATOM 644 C CA . GLY A 1 85 ? 6.479 -15.918 -3.243 1.00 89.94 85 GLY A CA 1
ATOM 645 C C . GLY A 1 85 ? 6.927 -15.266 -4.553 1.00 89.94 85 GLY A C 1
ATOM 646 O O . GLY A 1 85 ? 7.758 -15.827 -5.266 1.00 89.94 85 GLY A O 1
ATOM 647 N N . ARG A 1 86 ? 6.393 -14.087 -4.892 1.00 89.19 86 ARG A N 1
ATOM 648 C CA . ARG A 1 86 ? 6.790 -13.334 -6.093 1.00 89.19 86 ARG A CA 1
ATOM 649 C C . ARG A 1 86 ? 7.730 -12.182 -5.730 1.00 89.19 86 ARG A C 1
ATOM 651 O O . ARG A 1 86 ? 7.529 -11.557 -4.695 1.00 89.19 86 ARG A O 1
ATOM 658 N N . PRO A 1 87 ? 8.697 -11.816 -6.594 1.00 89.25 87 PRO A N 1
ATOM 659 C CA . PRO A 1 87 ? 9.624 -10.717 -6.305 1.00 89.25 87 PRO A CA 1
ATOM 660 C C . PRO A 1 87 ? 8.945 -9.369 -6.009 1.00 89.25 87 PRO A C 1
ATOM 662 O O . PRO A 1 87 ? 9.476 -8.568 -5.246 1.00 89.25 87 PRO A O 1
ATOM 665 N N . GLY A 1 88 ? 7.766 -9.123 -6.591 1.00 96.12 88 GLY A N 1
ATOM 666 C CA . GLY A 1 88 ? 7.011 -7.878 -6.432 1.00 96.12 88 GLY A CA 1
ATOM 667 C C . GLY A 1 88 ? 6.291 -7.707 -5.090 1.00 96.12 88 GLY A C 1
ATOM 668 O O . GLY A 1 88 ? 5.649 -6.681 -4.900 1.00 96.12 88 GLY A O 1
ATOM 669 N N . GLU A 1 89 ? 6.367 -8.674 -4.171 1.00 96.69 89 GLU A N 1
ATOM 670 C CA . GLU A 1 89 ? 5.642 -8.631 -2.890 1.00 96.69 89 GLU A CA 1
ATOM 671 C C . GLU A 1 89 ? 6.346 -7.823 -1.791 1.00 96.69 89 GLU A C 1
ATOM 673 O O . GLU A 1 89 ? 5.788 -7.623 -0.711 1.00 96.69 89 GLU A O 1
ATOM 678 N N . LYS A 1 90 ? 7.616 -7.465 -2.016 1.00 95.75 90 LYS A N 1
ATOM 679 C CA . LYS A 1 90 ? 8.489 -6.906 -0.986 1.00 95.75 90 LYS A CA 1
ATOM 680 C C . LYS A 1 90 ? 8.470 -5.382 -1.025 1.00 95.75 90 LYS A C 1
ATOM 682 O O . LYS A 1 90 ? 8.822 -4.782 -2.039 1.00 95.75 90 LYS A O 1
ATOM 687 N N . TRP A 1 91 ? 8.155 -4.778 0.113 1.00 95.56 91 TRP A N 1
ATOM 688 C CA . TRP A 1 91 ? 8.021 -3.340 0.313 1.00 95.56 91 TRP A CA 1
ATOM 689 C C . TRP A 1 91 ? 8.917 -2.874 1.452 1.00 95.56 91 TRP A C 1
ATOM 691 O O . TRP A 1 91 ? 8.966 -3.494 2.508 1.00 95.56 91 TRP A O 1
ATOM 701 N N . ASP A 1 92 ? 9.637 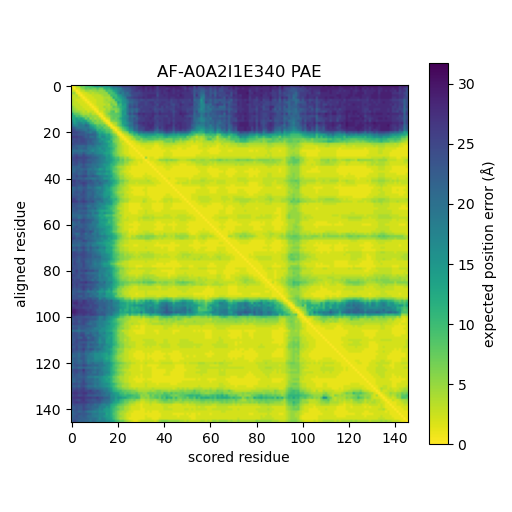-1.781 1.251 1.00 93.25 92 ASP A N 1
ATOM 702 C CA . ASP A 1 92 ? 10.424 -1.150 2.293 1.00 93.25 92 ASP A CA 1
ATOM 703 C C . ASP A 1 92 ? 9.504 -0.332 3.202 1.00 93.25 92 ASP A C 1
ATOM 705 O O . ASP A 1 92 ? 9.106 0.783 2.871 1.00 93.25 92 ASP A O 1
ATOM 709 N N . VAL A 1 93 ? 9.107 -0.952 4.313 1.00 82.25 93 VAL A N 1
ATOM 710 C CA . VAL A 1 93 ? 8.165 -0.417 5.314 1.00 82.25 93 VAL A CA 1
ATOM 711 C C . VAL A 1 93 ? 8.797 -0.279 6.701 1.00 82.25 93 VAL A C 1
ATOM 713 O O . VAL A 1 93 ? 8.113 0.033 7.670 1.00 82.25 93 VAL A O 1
ATOM 716 N N . GLY A 1 94 ? 10.113 -0.496 6.799 1.00 66.25 94 GLY A N 1
ATOM 717 C CA . GLY A 1 94 ? 10.820 -0.610 8.072 1.00 66.25 94 GLY A CA 1
ATOM 718 C C . GLY A 1 94 ? 10.515 -1.924 8.803 1.00 66.25 94 GLY A C 1
ATOM 719 O O . GLY A 1 94 ? 9.557 -2.637 8.504 1.00 66.25 94 GLY A O 1
ATOM 720 N N . SER A 1 95 ? 11.365 -2.283 9.765 1.00 57.09 95 SER A N 1
ATOM 721 C CA . SER A 1 95 ? 11.119 -3.429 10.646 1.00 57.09 95 SER A CA 1
ATOM 722 C C . SER A 1 95 ? 10.102 -3.035 11.716 1.00 57.09 95 SER A C 1
ATOM 724 O O . SER A 1 95 ? 10.476 -2.545 12.778 1.00 57.09 95 SER A O 1
ATOM 726 N N . ILE A 1 96 ? 8.815 -3.229 11.438 1.00 61.62 96 ILE A N 1
ATOM 727 C CA . ILE A 1 96 ? 7.752 -3.042 12.429 1.00 61.62 96 ILE A CA 1
ATOM 728 C C . ILE A 1 96 ? 7.752 -4.272 13.336 1.00 61.62 96 ILE A C 1
ATOM 730 O O . ILE A 1 96 ? 7.355 -5.355 12.912 1.00 61.62 96 ILE A O 1
ATOM 734 N N . MET A 1 97 ? 8.279 -4.134 14.552 1.00 50.78 97 MET A N 1
ATOM 735 C CA . MET A 1 97 ? 8.390 -5.244 15.512 1.00 50.78 97 MET A CA 1
ATOM 736 C C . MET A 1 97 ? 7.448 -5.109 16.714 1.00 50.78 97 MET A C 1
ATOM 738 O O . MET A 1 97 ? 7.256 -6.079 17.437 1.00 50.78 97 MET A O 1
ATOM 742 N N . GLU A 1 98 ? 6.840 -3.941 16.919 1.00 55.25 98 GLU A N 1
ATOM 743 C CA . GLU A 1 98 ? 6.024 -3.621 18.094 1.00 55.25 98 GLU A CA 1
ATOM 744 C C . GLU A 1 98 ? 4.884 -2.660 17.721 1.00 55.25 98 GLU A C 1
ATOM 746 O O . GLU A 1 98 ? 4.979 -2.004 16.678 1.00 55.25 98 GLU A O 1
ATOM 751 N N . PRO A 1 99 ? 3.814 -2.551 18.541 1.00 54.59 99 PRO A N 1
ATOM 752 C CA . PRO A 1 99 ? 2.727 -1.604 18.309 1.00 54.59 99 PRO A CA 1
ATOM 753 C C . PRO A 1 99 ? 3.256 -0.169 18.380 1.00 54.59 99 PRO A C 1
ATOM 755 O O . PRO A 1 99 ? 3.411 0.417 19.450 1.00 54.59 99 PRO A O 1
ATOM 758 N N . GLN A 1 100 ? 3.557 0.390 17.215 1.00 72.81 100 GLN A N 1
ATOM 759 C CA . GLN A 1 100 ? 3.988 1.766 17.042 1.00 72.81 100 GLN A CA 1
ATOM 760 C C . GLN A 1 100 ? 3.207 2.358 15.879 1.00 72.81 100 GLN A C 1
ATOM 762 O O . GLN A 1 100 ? 3.094 1.746 14.818 1.00 72.81 100 GLN A O 1
ATOM 767 N N . ILE A 1 101 ? 2.674 3.558 16.095 1.00 82.19 101 ILE A N 1
ATOM 768 C CA . ILE A 1 101 ? 2.111 4.348 15.007 1.00 82.19 101 ILE A CA 1
ATOM 769 C C . ILE A 1 101 ? 3.288 4.971 14.257 1.00 82.19 101 ILE A C 1
ATOM 771 O O . ILE A 1 101 ? 4.059 5.739 14.840 1.00 82.19 101 ILE A O 1
ATOM 775 N N . PHE A 1 102 ? 3.429 4.652 12.973 1.00 86.38 102 PHE A N 1
ATOM 776 C CA . PHE A 1 102 ? 4.483 5.207 12.122 1.00 86.38 102 PHE A CA 1
ATOM 777 C C . PHE A 1 102 ? 3.890 6.272 11.216 1.00 86.38 102 PHE A C 1
ATOM 779 O O . PHE A 1 102 ? 3.125 5.960 10.310 1.00 86.38 102 PHE A O 1
ATOM 786 N N . TYR A 1 103 ? 4.252 7.529 11.449 1.00 89.94 103 TYR A N 1
ATOM 787 C CA . TYR A 1 103 ? 3.738 8.662 10.686 1.00 89.94 103 TYR A CA 1
ATOM 788 C C . TYR A 1 103 ? 4.632 8.999 9.496 1.00 89.94 103 TYR A C 1
ATOM 790 O O . TYR A 1 103 ? 5.857 8.985 9.613 1.00 89.94 103 TYR A O 1
ATOM 798 N N . ASN A 1 104 ? 4.012 9.433 8.396 1.00 90.81 104 ASN A N 1
ATOM 799 C CA . ASN A 1 104 ? 4.698 10.030 7.244 1.00 90.81 104 ASN A CA 1
ATOM 800 C C . ASN A 1 104 ? 5.809 9.144 6.666 1.00 90.81 104 ASN A C 1
ATOM 802 O O . ASN A 1 104 ? 6.900 9.621 6.345 1.00 90.81 104 ASN A O 1
ATOM 806 N N . ILE A 1 105 ? 5.522 7.853 6.522 1.00 92.25 105 ILE A N 1
ATOM 807 C CA . ILE A 1 105 ? 6.430 6.914 5.876 1.00 92.25 105 ILE A CA 1
ATOM 808 C C . ILE A 1 105 ? 6.142 6.824 4.378 1.00 92.25 105 ILE A C 1
ATOM 810 O O . ILE A 1 105 ? 5.014 7.015 3.924 1.00 92.25 105 ILE A O 1
ATOM 814 N N . THR A 1 106 ? 7.164 6.479 3.604 1.00 94.06 106 THR A N 1
ATOM 815 C CA . THR A 1 106 ? 7.001 6.038 2.215 1.00 94.06 106 THR A CA 1
ATOM 816 C C . THR A 1 106 ? 7.049 4.519 2.167 1.00 94.06 106 THR A C 1
ATOM 818 O O . THR A 1 106 ? 7.922 3.927 2.795 1.00 94.06 106 THR A O 1
ATOM 821 N N . ILE A 1 107 ? 6.167 3.899 1.387 1.00 96.44 107 ILE A N 1
ATOM 822 C CA . ILE A 1 107 ? 6.124 2.446 1.188 1.00 96.44 107 ILE A CA 1
ATOM 823 C C . ILE A 1 107 ? 6.659 2.157 -0.214 1.00 96.44 107 ILE A C 1
ATOM 825 O O . ILE A 1 107 ? 5.936 2.326 -1.195 1.00 96.44 107 ILE A O 1
ATOM 829 N N . CYS A 1 108 ? 7.934 1.785 -0.332 1.00 96.25 108 CYS A N 1
ATOM 830 C CA . CYS A 1 108 ? 8.607 1.669 -1.634 1.00 96.25 108 CYS A CA 1
ATOM 831 C C . CYS A 1 108 ? 8.874 0.220 -2.031 1.00 96.25 108 CYS A C 1
ATOM 833 O O . CYS A 1 108 ? 9.170 -0.617 -1.186 1.00 96.25 108 CYS A O 1
ATOM 835 N N . SER A 1 109 ? 8.762 -0.099 -3.317 1.00 97.12 109 SER A N 1
ATOM 836 C CA . SER A 1 109 ? 9.036 -1.444 -3.824 1.00 97.12 109 SER A CA 1
ATOM 837 C C . SER A 1 109 ? 10.499 -1.810 -3.573 1.00 97.12 109 SER A C 1
ATOM 839 O O . SER A 1 109 ? 11.397 -1.058 -3.931 1.00 97.12 109 SER A O 1
ATOM 841 N N . ARG A 1 110 ? 10.782 -2.988 -3.010 1.00 95.75 110 ARG A N 1
ATOM 842 C CA . ARG A 1 110 ? 12.169 -3.482 -2.919 1.00 95.75 110 ARG A CA 1
ATOM 843 C C . ARG A 1 110 ? 12.696 -3.998 -4.253 1.00 95.75 110 ARG A C 1
ATOM 845 O O . ARG A 1 110 ? 13.907 -4.049 -4.440 1.00 95.75 110 ARG A O 1
ATOM 852 N N . LEU A 1 111 ? 11.801 -4.368 -5.171 1.00 96.50 111 LEU A N 1
ATOM 853 C CA . LEU A 1 111 ? 12.169 -4.752 -6.532 1.00 96.50 111 LEU A CA 1
ATOM 854 C C . LEU A 1 111 ? 12.609 -3.529 -7.350 1.00 96.50 111 LEU A C 1
ATOM 856 O O . LEU A 1 111 ? 13.555 -3.622 -8.126 1.00 96.50 111 LEU A O 1
ATOM 860 N N . VAL A 1 112 ? 11.938 -2.388 -7.155 1.00 96.88 112 VAL A N 1
ATOM 861 C CA . VAL A 1 112 ? 12.231 -1.114 -7.828 1.00 96.88 112 VAL A CA 1
ATOM 862 C C . VAL A 1 112 ? 12.204 0.023 -6.789 1.00 96.88 112 VAL A C 1
ATOM 864 O O . VAL A 1 112 ? 11.184 0.696 -6.649 1.00 96.88 112 VAL A O 1
ATOM 867 N N . PRO A 1 113 ? 13.307 0.266 -6.049 1.00 95.50 113 PRO A N 1
ATOM 868 C CA . PRO A 1 113 ? 13.338 1.199 -4.907 1.00 95.50 113 PRO A CA 1
ATOM 869 C C . PRO A 1 113 ? 13.001 2.660 -5.216 1.00 95.50 113 PRO A C 1
ATOM 871 O O . PRO A 1 113 ? 12.722 3.441 -4.307 1.00 95.50 113 PRO A O 1
ATOM 874 N N . SER A 1 114 ? 13.032 3.047 -6.491 1.00 95.56 114 SER A N 1
ATOM 875 C CA . SER A 1 114 ? 12.614 4.371 -6.946 1.00 95.56 114 SER A CA 1
ATOM 876 C C . SER A 1 114 ? 11.098 4.540 -7.028 1.00 95.56 114 SER A C 1
ATOM 878 O O . SER A 1 114 ? 10.657 5.662 -7.258 1.00 95.56 114 SER A O 1
ATOM 880 N N . GLU A 1 115 ? 10.307 3.476 -6.873 1.00 96.81 115 GLU A N 1
ATOM 881 C CA . GLU A 1 115 ? 8.852 3.491 -7.033 1.00 96.81 115 GLU A CA 1
ATOM 882 C C . GLU 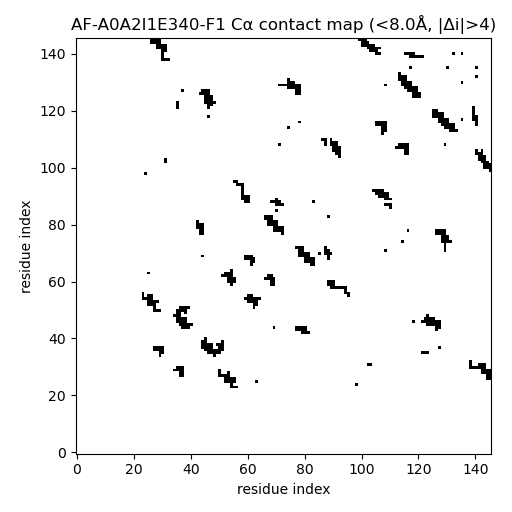A 1 115 ? 8.147 3.114 -5.729 1.00 96.81 115 GLU A C 1
ATOM 884 O O . GLU A 1 115 ? 8.429 2.084 -5.114 1.00 96.81 115 GLU A O 1
ATOM 889 N N . CYS A 1 116 ? 7.213 3.962 -5.310 1.00 96.88 116 CYS A N 1
ATOM 890 C CA . CYS A 1 116 ? 6.504 3.845 -4.047 1.00 96.88 116 CYS A CA 1
ATOM 891 C C . CYS A 1 116 ? 4.995 3.830 -4.255 1.00 96.88 116 CYS A C 1
ATOM 893 O O . CYS A 1 116 ? 4.469 4.333 -5.253 1.00 96.88 116 CYS A O 1
ATOM 895 N N . ALA A 1 117 ? 4.296 3.233 -3.297 1.00 98.06 117 ALA A N 1
ATOM 896 C CA . ALA A 1 117 ? 2.852 3.246 -3.254 1.00 98.06 117 ALA A CA 1
ATOM 897 C C . ALA A 1 117 ? 2.352 4.692 -3.168 1.00 98.06 117 ALA A C 1
ATOM 899 O O . ALA A 1 117 ? 2.776 5.464 -2.304 1.00 98.06 117 ALA A O 1
ATOM 900 N N . THR A 1 118 ? 1.475 5.046 -4.097 1.00 98.25 118 THR A N 1
ATOM 901 C CA . THR A 1 118 ? 1.027 6.412 -4.354 1.00 98.25 118 THR A CA 1
ATOM 902 C C . THR A 1 118 ? -0.475 6.400 -4.573 1.00 98.25 118 THR A C 1
ATOM 904 O O . THR A 1 118 ? -0.967 5.602 -5.363 1.00 98.25 118 THR A O 1
ATOM 907 N N . ALA A 1 119 ? -1.215 7.280 -3.908 1.00 98.19 119 ALA A N 1
ATOM 908 C CA . ALA A 1 119 ? -2.602 7.543 -4.267 1.00 98.19 119 ALA A CA 1
ATOM 909 C C . ALA A 1 119 ? -2.653 8.209 -5.650 1.00 98.19 119 ALA A C 1
ATOM 911 O O . ALA A 1 119 ? -2.136 9.314 -5.802 1.00 98.19 119 ALA A O 1
ATOM 912 N N . SER A 1 120 ? -3.276 7.575 -6.646 1.00 97.19 120 SER A N 1
ATOM 913 C CA . SER A 1 120 ? -3.426 8.179 -7.979 1.00 97.19 120 SER A CA 1
ATOM 914 C C . SER A 1 120 ? -4.262 9.459 -7.911 1.00 97.19 120 SER A C 1
ATOM 916 O O . SER A 1 120 ? -3.900 10.485 -8.485 1.00 97.19 120 SER A O 1
ATOM 918 N N . GLU A 1 121 ? -5.328 9.426 -7.110 1.00 96.31 121 GLU A N 1
ATOM 919 C CA . GLU A 1 121 ? -6.161 10.568 -6.750 1.00 96.31 121 GLU A CA 1
ATOM 920 C C . GLU A 1 121 ? -6.592 10.460 -5.280 1.00 96.31 121 GLU A C 1
ATOM 922 O O . GLU A 1 121 ? -6.935 9.379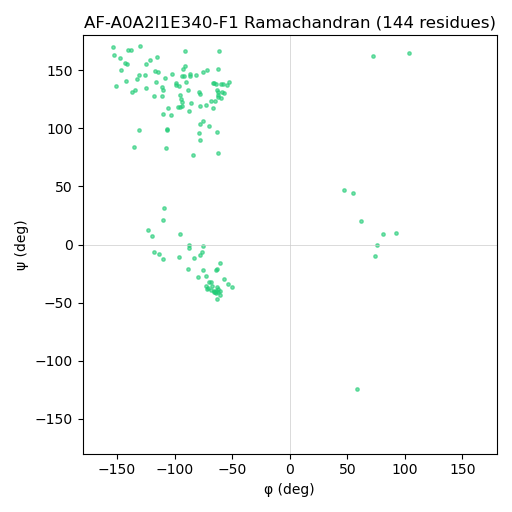 -4.802 1.00 96.31 121 GLU A O 1
ATOM 927 N N . ILE A 1 122 ? -6.614 11.581 -4.551 1.00 97.12 122 ILE A N 1
ATOM 928 C CA . ILE A 1 122 ? -7.027 11.610 -3.137 1.00 97.12 122 ILE A CA 1
ATOM 929 C C . ILE A 1 122 ? -8.559 11.697 -3.061 1.00 97.12 122 ILE A C 1
ATOM 931 O O . ILE A 1 122 ? -9.124 12.767 -2.834 1.00 97.12 122 ILE A O 1
ATOM 935 N N . LYS A 1 123 ? -9.237 10.570 -3.298 1.00 97.69 123 LYS A N 1
ATOM 936 C CA . LYS A 1 123 ? -10.701 10.434 -3.218 1.00 97.69 123 LYS A CA 1
ATOM 937 C C . LYS A 1 123 ? -11.117 9.000 -2.876 1.00 97.69 123 LYS A C 1
ATOM 939 O O . LYS A 1 123 ? -10.330 8.073 -3.047 1.00 97.69 123 LYS A O 1
ATOM 944 N N . GLU A 1 124 ? -12.363 8.820 -2.442 1.00 98.12 124 GLU A N 1
ATOM 945 C CA . GLU A 1 124 ? -12.967 7.492 -2.258 1.00 98.12 124 GLU A CA 1
ATOM 946 C C . GLU A 1 124 ? -12.916 6.693 -3.570 1.00 98.12 124 GLU A C 1
ATOM 948 O O . GLU A 1 124 ? -13.277 7.203 -4.634 1.00 98.12 124 GLU A O 1
ATOM 953 N N . GLY A 1 125 ? -12.437 5.452 -3.503 1.00 98.00 125 GLY A N 1
ATOM 954 C CA . GLY A 1 125 ? -12.229 4.590 -4.665 1.00 98.00 125 GLY A CA 1
ATOM 955 C C . GLY A 1 125 ? -10.996 4.930 -5.509 1.00 98.00 125 GLY A C 1
ATOM 956 O O . GLY A 1 125 ? -10.752 4.241 -6.496 1.00 98.00 125 GLY A O 1
ATOM 957 N N . GLY A 1 126 ? -10.218 5.961 -5.151 1.00 98.12 126 GLY A N 1
ATOM 958 C CA . GLY A 1 126 ? -8.959 6.289 -5.823 1.00 98.12 126 GLY A CA 1
ATOM 959 C C . GLY A 1 126 ? -7.968 5.131 -5.735 1.00 98.12 126 GLY A C 1
ATOM 960 O O . GLY A 1 126 ? -7.849 4.490 -4.698 1.00 98.12 126 GLY A O 1
ATOM 961 N N . GLU A 1 127 ? -7.264 4.825 -6.815 1.00 98.56 127 GLU A N 1
ATOM 962 C CA . GLU A 1 127 ? -6.350 3.682 -6.848 1.00 98.56 127 GLU A CA 1
ATOM 963 C C . GLU A 1 127 ? -5.058 3.964 -6.075 1.00 98.56 127 GLU A C 1
ATOM 965 O O . GLU A 1 127 ? -4.555 5.089 -6.054 1.00 98.56 127 GLU A O 1
ATOM 970 N N . VAL A 1 128 ? -4.474 2.923 -5.482 1.00 98.62 128 VAL A N 1
ATOM 971 C CA . VAL A 1 128 ? -3.082 2.972 -5.030 1.00 98.62 128 VAL A CA 1
ATOM 972 C C . VAL A 1 128 ? -2.218 2.366 -6.129 1.00 98.62 128 VAL A C 1
ATOM 974 O O . VAL A 1 128 ? -2.379 1.197 -6.471 1.00 98.62 128 VAL A O 1
ATOM 977 N N . ILE A 1 129 ? -1.307 3.158 -6.686 1.00 98.50 129 ILE A N 1
ATOM 978 C CA . ILE A 1 129 ? -0.427 2.800 -7.805 1.00 98.50 129 ILE A CA 1
ATOM 979 C C . ILE A 1 129 ? 1.040 2.781 -7.367 1.00 98.50 129 ILE A C 1
ATOM 981 O O . ILE A 1 129 ? 1.406 3.392 -6.362 1.00 98.50 129 ILE A O 1
ATOM 985 N N . ALA A 1 130 ? 1.908 2.116 -8.128 1.00 97.81 130 ALA A N 1
ATOM 986 C CA . ALA A 1 130 ? 3.352 2.289 -7.977 1.00 97.81 130 ALA A CA 1
ATOM 987 C C . ALA A 1 130 ? 3.819 3.495 -8.802 1.00 97.81 130 ALA A C 1
ATOM 989 O O . ALA A 1 130 ? 3.613 3.531 -10.011 1.00 97.81 130 ALA A O 1
ATOM 990 N N . TYR A 1 131 ? 4.446 4.489 -8.177 1.00 97.62 131 TYR A N 1
ATOM 991 C CA . TYR A 1 131 ? 4.898 5.690 -8.882 1.00 97.62 131 TYR A CA 1
ATOM 992 C C . TYR A 1 131 ? 6.234 6.197 -8.353 1.00 97.62 131 TYR A C 1
ATOM 994 O O . TYR A 1 131 ? 6.610 5.929 -7.212 1.00 97.62 131 TYR A O 1
ATOM 1002 N N . TYR A 1 132 ? 6.969 6.932 -9.185 1.00 95.69 132 TYR A N 1
ATOM 1003 C CA . TYR A 1 132 ? 8.304 7.410 -8.848 1.00 95.69 132 TYR A CA 1
ATOM 1004 C C . TYR A 1 132 ? 8.305 8.284 -7.588 1.00 95.69 132 TYR A C 1
ATOM 1006 O O . TYR A 1 132 ? 7.544 9.243 -7.469 1.00 95.69 132 TYR A O 1
ATOM 1014 N N . ARG A 1 133 ? 9.216 7.985 -6.661 1.00 90.44 133 ARG A N 1
ATOM 1015 C CA . ARG A 1 133 ? 9.387 8.706 -5.391 1.00 9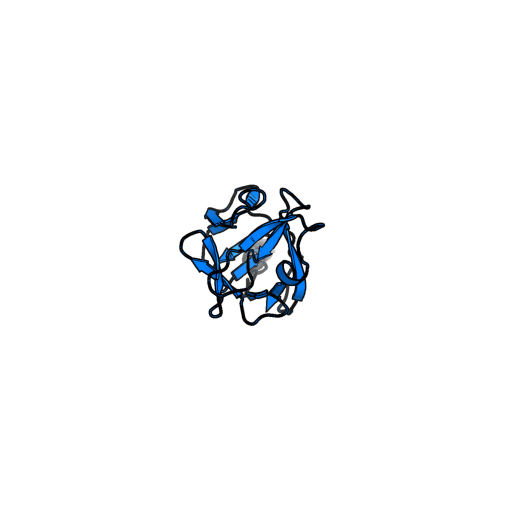0.44 133 ARG A CA 1
ATOM 1016 C C . ARG A 1 133 ? 9.799 10.164 -5.579 1.00 90.44 133 ARG A C 1
ATOM 1018 O O . ARG A 1 133 ? 9.439 11.023 -4.791 1.00 90.44 133 ARG A O 1
ATOM 1025 N N . GLN A 1 134 ? 10.630 10.430 -6.585 1.00 87.19 134 GLN A N 1
ATOM 1026 C CA . GLN A 1 134 ? 11.244 11.747 -6.786 1.00 87.19 134 GLN A CA 1
ATOM 1027 C C . GLN A 1 134 ? 10.298 12.746 -7.453 1.00 87.19 134 GLN A C 1
ATOM 1029 O O . GLN A 1 134 ? 10.450 13.949 -7.264 1.00 87.19 134 GLN A O 1
ATOM 1034 N N . THR A 1 135 ? 9.359 12.252 -8.259 1.00 87.38 135 THR A N 1
ATOM 1035 C CA . THR A 1 135 ? 8.450 13.082 -9.060 1.00 87.38 135 THR A CA 1
ATOM 1036 C C . THR A 1 135 ? 6.994 12.980 -8.615 1.00 87.38 135 THR A C 1
ATOM 1038 O O . THR A 1 135 ? 6.163 13.730 -9.120 1.00 87.38 135 THR A O 1
ATOM 1041 N N . GLY A 1 136 ? 6.667 12.070 -7.694 1.00 79.00 136 GLY A N 1
ATOM 1042 C CA . GLY A 1 136 ? 5.346 11.993 -7.080 1.00 79.00 136 GLY A CA 1
ATOM 1043 C C . GLY A 1 136 ? 5.093 13.137 -6.100 1.00 79.00 136 GLY A C 1
ATOM 1044 O O . GLY A 1 136 ? 6.017 13.650 -5.466 1.00 79.00 136 GLY A O 1
ATOM 1045 N N . ASP A 1 137 ? 3.826 13.530 -5.953 1.00 90.00 137 ASP A N 1
ATOM 1046 C CA . ASP A 1 137 ? 3.429 14.451 -4.890 1.00 90.00 137 ASP A CA 1
ATOM 1047 C C . ASP A 1 137 ? 3.574 13.741 -3.537 1.00 90.00 137 ASP A C 1
ATOM 1049 O O . ASP A 1 137 ? 2.965 12.696 -3.289 1.00 90.00 137 ASP A O 1
ATOM 1053 N N . LEU A 1 138 ? 4.353 14.332 -2.629 1.00 88.12 138 LEU A N 1
ATOM 1054 C CA . LEU A 1 138 ? 4.533 13.826 -1.268 1.00 88.12 138 LEU A CA 1
ATOM 1055 C C . LEU A 1 138 ? 3.192 13.612 -0.553 1.00 88.12 138 LEU A C 1
ATOM 1057 O O . LEU A 1 138 ? 3.045 12.654 0.200 1.00 88.12 138 LEU A O 1
ATOM 1061 N N . LYS A 1 139 ? 2.178 14.445 -0.816 1.00 93.88 139 LYS A N 1
ATOM 1062 C CA . LYS A 1 139 ? 0.846 14.294 -0.208 1.00 93.88 139 LYS A CA 1
ATOM 1063 C C . LYS A 1 139 ? 0.134 13.006 -0.616 1.00 93.88 139 LYS A C 1
ATOM 1065 O O . LYS A 1 139 ? -0.760 12.578 0.105 1.00 93.88 139 LYS A O 1
ATOM 1070 N N . GLN A 1 140 ? 0.515 12.409 -1.744 1.00 96.75 140 GLN A N 1
ATOM 1071 C CA . GLN A 1 140 ? -0.034 11.155 -2.259 1.00 96.75 140 GLN A CA 1
ATOM 1072 C C . GLN A 1 140 ? 0.808 9.930 -1.871 1.00 96.75 140 GLN A C 1
ATOM 1074 O O . GLN A 1 140 ? 0.359 8.805 -2.078 1.00 96.75 140 GLN A O 1
ATOM 1079 N N . GLN A 1 141 ? 2.017 10.128 -1.334 1.00 95.50 141 GLN A N 1
ATOM 1080 C CA . GLN A 1 141 ? 3.000 9.064 -1.069 1.00 95.50 141 GLN A CA 1
ATOM 1081 C C . GLN A 1 141 ? 3.357 8.886 0.410 1.00 95.50 141 GLN A C 1
ATOM 1083 O O . GLN A 1 141 ? 4.106 7.967 0.750 1.00 95.50 141 GLN A O 1
ATOM 1088 N N . LEU A 1 142 ? 2.858 9.766 1.280 1.00 95.75 142 LEU A N 1
ATOM 1089 C CA . LEU A 1 142 ? 3.065 9.685 2.721 1.00 95.75 142 LEU A CA 1
ATOM 1090 C C . LEU A 1 142 ? 1.915 8.940 3.392 1.00 95.75 142 LEU A C 1
ATOM 1092 O O . LEU A 1 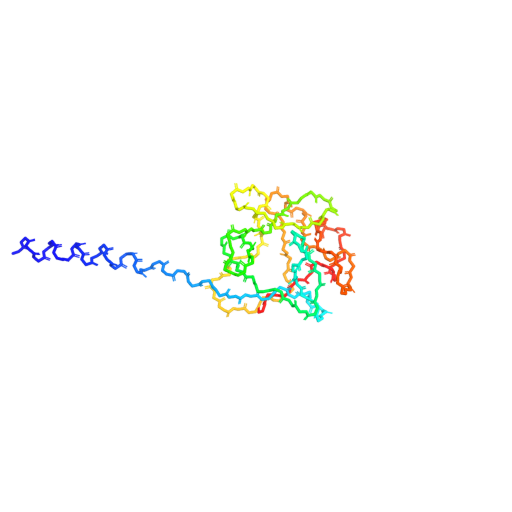142 ? 0.751 9.342 3.310 1.00 95.75 142 LEU A O 1
ATOM 1096 N N . TRP A 1 143 ? 2.280 7.871 4.087 1.00 96.19 143 TRP A N 1
ATOM 1097 C CA . TRP A 1 143 ? 1.363 6.972 4.765 1.00 96.19 143 TRP A CA 1
ATOM 1098 C C . TRP A 1 143 ? 1.599 6.996 6.275 1.00 96.19 143 TRP A C 1
ATOM 1100 O O . TRP A 1 143 ? 2.726 7.173 6.745 1.00 96.19 143 TRP A O 1
ATOM 1110 N N . THR A 1 144 ? 0.525 6.780 7.022 1.00 95.00 144 THR A N 1
ATOM 1111 C CA . THR A 1 144 ? 0.532 6.506 8.454 1.00 95.00 144 THR A CA 1
ATOM 1112 C C . THR A 1 144 ? 0.115 5.058 8.667 1.00 95.00 144 THR A C 1
ATOM 1114 O O . THR A 1 144 ? -0.918 4.632 8.151 1.00 95.00 144 THR A O 1
ATOM 1117 N N . LEU A 1 145 ? 0.915 4.309 9.420 1.00 93.19 145 LEU A N 1
ATOM 1118 C CA . LEU A 1 145 ? 0.568 2.968 9.888 1.00 93.19 145 LEU A CA 1
ATOM 1119 C C . LEU A 1 145 ? 0.019 3.094 11.305 1.00 93.19 145 LEU A C 1
ATOM 1121 O O . LEU A 1 145 ? 0.745 3.588 12.166 1.00 93.19 145 LEU A O 1
ATOM 1125 N N . GLU A 1 146 ? -1.234 2.702 11.526 1.00 91.00 146 GLU A N 1
ATOM 1126 C CA . GLU A 1 146 ? -1.946 2.843 12.809 1.00 91.00 146 GLU A CA 1
ATOM 1127 C C . GLU A 1 146 ? -2.818 1.636 13.163 1.00 91.00 146 GLU A C 1
ATOM 1129 O O . GLU A 1 146 ? -3.052 0.787 12.272 1.00 91.00 146 GLU A O 1
#

Radius of gyration: 18.89 Å; Cα contacts (8 Å, |Δi|>4): 320; chains: 1; bounding box: 35×54×48 Å

Organism: NCBI:txid588596

Secondary structure (DSSP, 8-state):
-HHHHHHHHHHHHHHHHHTT-----EE-EEETTSS-EEEEETTEEEEESSPPPEEEETTEEEETT-SEEEE--STTPBPEEEESSSGGGBEE-----SS--EEEE--EESSSTTEEEEESSSSTTPBEEEEETTTS-HHHH-EEE-

Mean predicted aligned error: 8.11 Å

pLDDT: mean 87.12, std 15.69, range [40.19, 98.69]

Sequence (146 aa):
MKIILLLLLLLLNILTDVAQGIVILPTKIRLSNSTLYWALNGSGVILSSNGTDWAIYNNVISPYGDETAVQYRGPGNQLAIANKGRPGEKWDVGSIMEPQIFYNITICSRLVPSECATASEIKEGGEVIAYYRQTGDLKQQLWTLE